Protein AF-A0A2A5CNC1-F1 (afdb_monomer)

Mean predicted aligned error: 8.68 Å

Nearest PDB structures (foldseek):
  5n6x-assembly1_A  TM=8.986E-01  e=7.863E+00  Legionella pneumophila
  7vqt-assembly1_A  TM=7.094E-01  e=5.457E+00  Homo sapiens
  7vqu-assembly1_A  TM=6.974E-01  e=6.961E+00  Homo sapiens

Sequence (111 aa):
MQINLLNEEKEESKEFLYYSQDGVYLGRSEGRQPDQQLLEQAHYVFDSDNDIVKNLDILGASRKRLTKLRKELISVPIKDMGRILDINQQIKRIEEKIDNLEQSI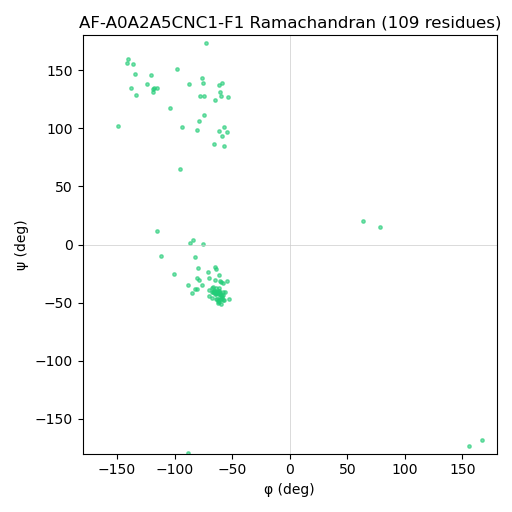IVAHAS

Secondary structure (DSSP, 8-state):
-----------PPEEEEEE-TT--EEEEEEESS--HHHHHH-SEEEETT--EEEEHHHHHHHHHHHHHHHHHHHHS-TT-HHHHHHHHHHHHHHHHHHHHHHHHHHGGG--

Structure (mmCIF, N/CA/C/O backbone):
data_AF-A0A2A5CNC1-F1
#
_entry.id   AF-A0A2A5CNC1-F1
#
loop_
_atom_site.group_PDB
_atom_site.id
_atom_site.type_symbol
_atom_site.label_atom_id
_atom_site.label_alt_id
_atom_site.label_comp_id
_atom_site.label_asym_id
_atom_site.label_entity_id
_atom_site.label_seq_id
_atom_site.pdbx_PDB_ins_code
_atom_site.Cartn_x
_atom_site.Cartn_y
_atom_site.Cartn_z
_atom_site.occupancy
_atom_site.B_iso_or_equiv
_atom_site.auth_seq_id
_atom_site.auth_comp_id
_atom_site.auth_asym_id
_atom_site.auth_atom_id
_atom_site.pdbx_PDB_model_num
ATOM 1 N N . MET A 1 1 ? 47.035 -27.667 -3.447 1.00 40.84 1 MET A N 1
ATOM 2 C CA . MET A 1 1 ? 45.926 -27.301 -4.350 1.00 40.84 1 MET A CA 1
ATOM 3 C C . MET A 1 1 ? 44.685 -27.116 -3.496 1.00 40.84 1 MET A C 1
ATOM 5 O O . MET A 1 1 ? 44.071 -28.101 -3.116 1.00 40.84 1 MET A O 1
ATOM 9 N N . GLN A 1 2 ? 44.410 -25.879 -3.089 1.00 37.19 2 GLN A N 1
ATOM 10 C CA . GLN A 1 2 ? 43.191 -25.508 -2.370 1.00 37.19 2 GLN A CA 1
ATOM 11 C C . GLN A 1 2 ? 42.294 -24.795 -3.375 1.00 37.19 2 GLN A C 1
ATOM 13 O O . GLN A 1 2 ? 42.695 -23.787 -3.951 1.00 37.19 2 GLN A O 1
ATOM 18 N N . ILE A 1 3 ? 41.127 -25.376 -3.632 1.00 46.12 3 ILE A N 1
ATOM 19 C CA . ILE A 1 3 ? 40.069 -24.758 -4.420 1.00 46.12 3 ILE A CA 1
ATOM 20 C C . ILE A 1 3 ? 39.164 -24.069 -3.400 1.00 46.12 3 ILE A C 1
ATOM 22 O O . ILE A 1 3 ? 38.373 -24.732 -2.734 1.00 46.12 3 ILE A O 1
ATOM 26 N N . ASN A 1 4 ? 39.307 -22.754 -3.247 1.00 43.50 4 ASN A N 1
ATOM 27 C CA . ASN A 1 4 ? 38.295 -21.957 -2.566 1.00 43.50 4 ASN A CA 1
ATOM 28 C C . ASN A 1 4 ? 37.177 -21.686 -3.577 1.00 43.50 4 ASN A C 1
ATOM 30 O O . ASN A 1 4 ? 37.296 -20.790 -4.409 1.00 43.50 4 ASN A O 1
ATOM 34 N N . LEU A 1 5 ? 36.104 -22.481 -3.507 1.00 50.12 5 LEU A N 1
ATOM 35 C CA . LEU A 1 5 ? 3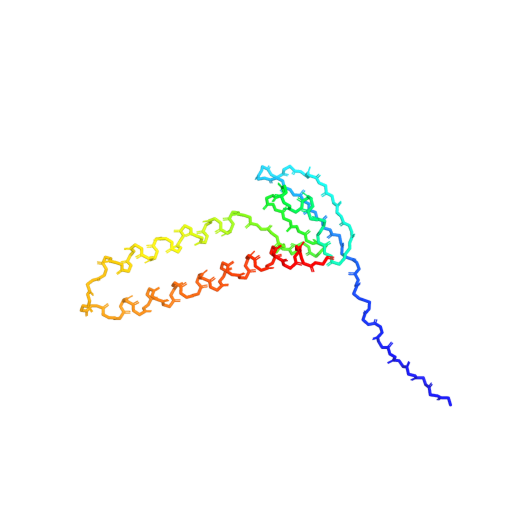4.786 -22.075 -3.994 1.00 50.12 5 LEU A CA 1
ATOM 36 C C . LEU A 1 5 ? 34.318 -20.912 -3.107 1.00 50.12 5 LEU A C 1
ATOM 38 O O . LEU A 1 5 ? 33.663 -21.113 -2.087 1.00 50.12 5 LEU A O 1
ATOM 42 N N . LEU A 1 6 ? 34.709 -19.693 -3.465 1.00 46.44 6 LEU A N 1
ATOM 43 C CA . LEU A 1 6 ? 33.962 -18.515 -3.059 1.00 46.44 6 LEU A CA 1
ATOM 44 C C . LEU A 1 6 ? 32.771 -18.446 -4.008 1.00 46.44 6 LEU A C 1
ATOM 46 O O . LEU A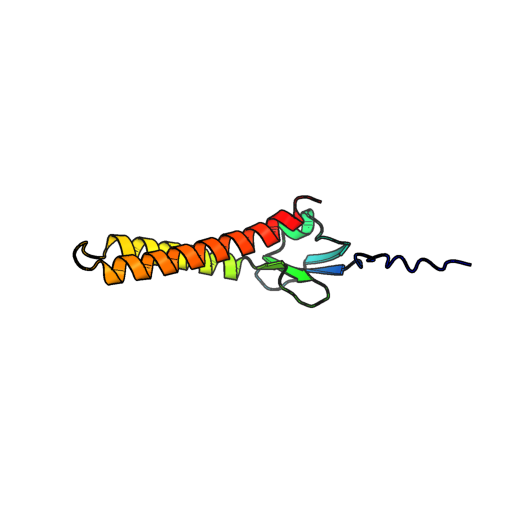 1 6 ? 32.930 -18.163 -5.193 1.00 46.44 6 LEU A O 1
ATOM 50 N N . ASN A 1 7 ? 31.597 -18.785 -3.478 1.00 43.72 7 ASN A N 1
ATOM 51 C CA . ASN A 1 7 ? 30.328 -18.370 -4.049 1.00 43.72 7 ASN A CA 1
ATOM 52 C C . ASN A 1 7 ? 30.375 -16.845 -4.172 1.00 43.72 7 ASN A C 1
ATOM 54 O O . ASN A 1 7 ? 30.149 -16.126 -3.202 1.00 43.72 7 ASN A O 1
ATOM 58 N N . GLU A 1 8 ? 30.713 -16.356 -5.360 1.00 44.34 8 GLU A N 1
ATOM 59 C CA . GLU A 1 8 ? 30.251 -15.054 -5.800 1.00 44.34 8 GLU A CA 1
ATOM 60 C C . GLU A 1 8 ? 28.728 -15.166 -5.845 1.00 44.34 8 GLU A C 1
ATOM 62 O O . GLU A 1 8 ? 28.160 -15.714 -6.791 1.00 44.34 8 GLU A O 1
ATOM 67 N N . GLU A 1 9 ? 28.062 -14.700 -4.789 1.00 46.00 9 GLU A N 1
ATOM 68 C CA . GLU A 1 9 ? 26.690 -14.221 -4.892 1.00 46.00 9 GLU A CA 1
ATOM 69 C C . GLU A 1 9 ? 26.713 -13.105 -5.941 1.00 46.00 9 GLU A C 1
ATOM 71 O O . GLU A 1 9 ? 26.909 -11.925 -5.652 1.00 46.00 9 GLU A O 1
ATOM 76 N N . LYS A 1 10 ? 26.606 -13.497 -7.213 1.00 47.66 10 LYS A N 1
ATOM 77 C CA . LYS A 1 10 ? 26.151 -12.605 -8.262 1.00 47.66 10 LYS A CA 1
ATOM 78 C C . LYS A 1 10 ? 24.784 -12.146 -7.788 1.00 47.66 10 LYS A C 1
ATOM 80 O O . LYS A 1 10 ? 23.822 -12.893 -7.893 1.00 47.66 10 LYS A O 1
ATOM 85 N N . GLU A 1 11 ? 24.702 -10.944 -7.232 1.00 57.41 11 GLU A N 1
ATOM 86 C CA . GLU A 1 11 ? 23.442 -10.214 -7.238 1.00 57.41 11 GLU A CA 1
ATOM 87 C C . GLU A 1 11 ? 23.064 -10.057 -8.710 1.00 57.41 11 GLU A C 1
ATOM 89 O O . GLU A 1 11 ? 23.599 -9.196 -9.421 1.00 57.41 11 GLU A O 1
ATOM 94 N N . GLU A 1 12 ? 22.264 -11.011 -9.184 1.00 70.44 12 GLU A N 1
ATOM 95 C CA . GLU A 1 12 ? 21.820 -11.102 -10.560 1.00 70.44 12 GLU A CA 1
ATOM 96 C C . GLU A 1 12 ? 21.027 -9.839 -10.884 1.00 70.44 12 GLU A C 1
ATOM 98 O O . GLU A 1 12 ? 20.172 -9.390 -10.119 1.00 70.44 12 GLU A O 1
ATOM 103 N N . SER A 1 1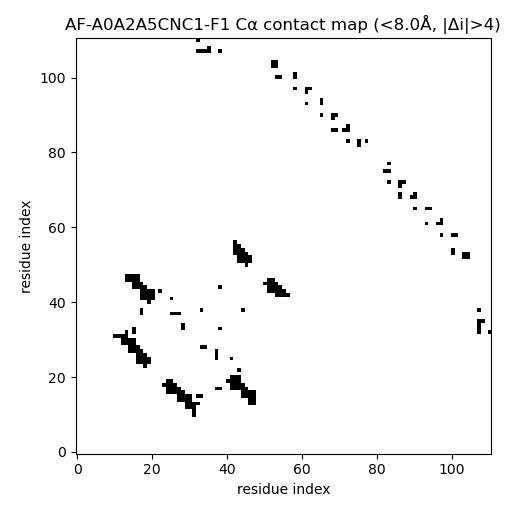3 ? 21.375 -9.223 -12.010 1.00 80.25 13 SER A N 1
ATOM 104 C CA . SER A 1 13 ? 20.625 -8.094 -12.542 1.00 80.25 13 SER A CA 1
ATOM 105 C C . SER A 1 13 ? 19.193 -8.549 -12.820 1.00 80.25 13 SER A C 1
ATOM 107 O O . SER A 1 13 ? 18.996 -9.537 -13.525 1.00 80.25 13 SER A O 1
ATOM 109 N N . LYS A 1 14 ? 18.213 -7.821 -12.289 1.00 89.00 14 LYS A N 1
ATOM 110 C CA . LYS A 1 14 ? 16.784 -8.032 -12.520 1.00 89.00 14 LYS A CA 1
ATOM 111 C C . LYS A 1 14 ? 16.272 -7.077 -13.593 1.00 89.00 14 LYS A C 1
ATOM 113 O O . LYS A 1 14 ? 16.795 -5.975 -13.759 1.00 89.00 14 LYS A O 1
ATOM 118 N N . GLU A 1 15 ? 15.241 -7.499 -14.316 1.00 92.06 15 GLU A N 1
ATOM 119 C CA . GLU A 1 15 ? 14.446 -6.608 -15.166 1.00 92.06 15 GLU A CA 1
ATOM 120 C C . GLU A 1 15 ? 13.331 -5.990 -14.316 1.00 92.06 15 GLU A C 1
ATOM 122 O O . GLU A 1 15 ? 12.711 -6.678 -13.510 1.00 92.06 15 GLU A O 1
ATOM 127 N N . PHE A 1 16 ? 13.072 -4.698 -14.492 1.00 93.69 16 PHE A N 1
ATOM 128 C CA . PHE A 1 16 ? 11.968 -3.988 -13.857 1.00 93.69 16 PHE A CA 1
ATOM 129 C C . PHE A 1 16 ? 11.030 -3.439 -14.921 1.00 93.69 16 PHE A C 1
ATOM 131 O O . PHE A 1 16 ? 11.476 -2.830 -15.894 1.00 93.69 16 PHE A O 1
ATOM 138 N N . LEU A 1 17 ? 9.728 -3.629 -14.722 1.00 94.88 17 LEU A N 1
ATOM 139 C CA . LEU A 1 17 ? 8.674 -3.198 -15.636 1.00 94.88 17 LEU A CA 1
ATOM 140 C C . LEU A 1 17 ? 7.798 -2.141 -14.971 1.00 94.88 17 LEU A C 1
ATOM 142 O O . LEU A 1 17 ? 7.360 -2.310 -13.832 1.00 94.88 17 LEU A O 1
ATOM 146 N N . TYR A 1 18 ? 7.508 -1.070 -15.705 1.00 95.62 18 TYR A N 1
ATOM 147 C CA . TYR A 1 18 ? 6.855 0.125 -15.180 1.00 95.62 18 TYR A CA 1
ATOM 148 C C . TYR A 1 18 ? 5.532 0.365 -15.886 1.00 95.62 18 TYR A C 1
ATOM 150 O O . TYR A 1 18 ? 5.476 0.392 -17.117 1.00 95.62 18 TYR A O 1
ATOM 158 N N . TYR A 1 19 ? 4.476 0.605 -15.113 1.00 95.69 19 TYR A N 1
ATOM 159 C CA . TYR A 1 19 ? 3.138 0.840 -15.650 1.00 95.69 19 TYR A CA 1
ATOM 160 C C . TYR A 1 19 ? 2.458 2.033 -14.984 1.00 95.69 19 TYR A C 1
ATOM 162 O O . TYR A 1 19 ? 2.642 2.290 -13.792 1.00 95.69 19 TYR A O 1
ATOM 170 N N . SER A 1 20 ? 1.638 2.752 -15.750 1.00 94.56 20 SER A N 1
ATOM 171 C CA . SER A 1 20 ? 0.754 3.802 -15.240 1.00 94.56 20 SER A CA 1
ATOM 172 C C . SER A 1 20 ? -0.427 3.217 -14.456 1.00 94.56 20 SER A C 1
ATOM 174 O O . SER A 1 20 ? -0.645 2.005 -14.442 1.00 94.56 20 SER A O 1
ATOM 176 N N . GLN A 1 21 ? -1.231 4.085 -13.835 1.00 94.19 21 GLN A N 1
ATOM 177 C CA . GLN A 1 21 ? -2.453 3.689 -13.127 1.00 94.19 21 GLN A CA 1
ATOM 178 C C . GLN A 1 21 ? -3.449 2.949 -14.036 1.00 94.19 21 GLN A C 1
ATOM 180 O O . GLN A 1 21 ? -4.125 2.027 -13.583 1.00 94.19 21 GLN A O 1
ATOM 185 N N . ASP A 1 22 ? -3.487 3.308 -15.320 1.00 94.19 22 ASP A N 1
ATOM 186 C CA . ASP A 1 22 ? -4.361 2.696 -16.328 1.00 94.19 22 ASP A CA 1
ATOM 187 C C . ASP A 1 22 ? -3.772 1.404 -16.927 1.00 94.19 22 ASP A C 1
ATOM 189 O O . ASP A 1 22 ? -4.337 0.832 -17.857 1.00 94.19 22 ASP A O 1
ATOM 193 N N . GLY A 1 23 ? -2.618 0.944 -16.428 1.00 91.06 23 GLY A N 1
ATOM 194 C CA . GLY A 1 23 ? -1.923 -0.243 -16.933 1.00 91.06 23 GLY A CA 1
ATOM 195 C C . GLY A 1 23 ? -1.143 -0.008 -18.229 1.00 91.06 23 GLY A C 1
ATOM 196 O O . GLY A 1 23 ? -0.742 -0.968 -18.885 1.00 91.06 23 GLY A O 1
ATOM 197 N N . VAL A 1 24 ? -0.906 1.250 -18.616 1.00 95.88 24 VAL A N 1
ATOM 198 C CA . VAL A 1 24 ? -0.089 1.578 -19.794 1.00 95.88 24 VAL A CA 1
ATOM 199 C C . VAL A 1 24 ? 1.378 1.349 -19.461 1.00 95.88 24 VAL A C 1
ATOM 201 O O . VAL A 1 24 ? 1.871 1.875 -18.466 1.00 95.88 24 VAL A O 1
ATOM 204 N N . TYR A 1 25 ? 2.078 0.588 -20.300 1.00 95.25 25 TYR A N 1
ATOM 205 C CA . TYR A 1 25 ? 3.514 0.360 -20.164 1.00 95.25 25 TYR A CA 1
ATOM 206 C C . TYR A 1 25 ? 4.299 1.662 -20.369 1.00 95.25 25 TYR A C 1
ATOM 208 O O . TYR A 1 25 ? 4.158 2.323 -21.398 1.00 95.25 25 TYR A O 1
ATOM 216 N N . LEU A 1 26 ? 5.119 2.019 -19.383 1.00 93.56 26 LEU A N 1
ATOM 217 C CA . LEU A 1 26 ? 5.920 3.245 -19.362 1.00 93.56 26 LEU A CA 1
ATOM 218 C C . LEU A 1 26 ? 7.378 2.995 -19.758 1.00 93.56 26 LEU A C 1
ATOM 220 O O . LEU A 1 26 ? 8.041 3.905 -20.249 1.00 93.56 26 LEU A O 1
ATOM 224 N N . GLY A 1 27 ? 7.877 1.773 -19.567 1.00 94.25 27 GLY A N 1
ATOM 225 C CA . GLY A 1 27 ? 9.257 1.420 -19.873 1.00 94.25 27 GLY A CA 1
ATOM 226 C C . GLY A 1 27 ? 9.756 0.235 -19.059 1.00 94.25 27 GLY A C 1
ATOM 227 O O . GLY A 1 27 ? 8.998 -0.393 -18.317 1.00 94.25 27 GLY A O 1
ATOM 228 N N . ARG A 1 28 ? 11.053 -0.038 -19.210 1.00 95.31 28 ARG A N 1
ATOM 229 C CA . ARG A 1 28 ? 11.793 -1.044 -18.449 1.00 95.31 28 ARG A CA 1
ATOM 230 C C . ARG A 1 28 ? 13.187 -0.557 -18.101 1.00 95.31 28 ARG A C 1
ATOM 232 O O . ARG A 1 28 ? 13.749 0.259 -18.834 1.00 95.31 28 ARG A O 1
ATOM 239 N N . SER A 1 29 ? 13.754 -1.129 -17.052 1.00 94.31 29 SER A N 1
ATOM 240 C CA . SER A 1 29 ? 15.167 -0.994 -16.709 1.00 94.31 29 SER A CA 1
ATOM 241 C C . SER A 1 29 ? 15.737 -2.351 -16.318 1.00 94.31 29 SER A C 1
ATOM 243 O O . SER A 1 29 ? 15.007 -3.229 -15.870 1.00 94.31 29 SER A O 1
ATOM 245 N N . GLU A 1 30 ? 17.045 -2.515 -16.464 1.00 92.81 30 GLU A N 1
ATOM 246 C CA . GLU A 1 30 ? 17.769 -3.686 -15.974 1.00 92.81 30 GLU A CA 1
ATOM 247 C C . GLU A 1 30 ? 18.785 -3.224 -14.934 1.00 92.81 30 GLU A C 1
ATOM 249 O O . GLU A 1 30 ? 19.488 -2.232 -15.138 1.00 92.81 30 GLU A O 1
ATOM 254 N N . GLY A 1 31 ? 18.857 -3.924 -13.811 1.00 88.50 31 GLY A N 1
ATOM 255 C CA . GLY A 1 31 ? 19.819 -3.621 -12.766 1.00 88.50 31 GLY A CA 1
ATOM 256 C C . GLY A 1 31 ? 19.492 -4.337 -11.470 1.00 88.50 31 GLY A C 1
ATOM 257 O O . GLY A 1 31 ? 18.643 -5.218 -11.408 1.00 88.50 31 GLY A O 1
ATOM 258 N N . ARG A 1 32 ? 20.165 -3.947 -10.393 1.00 85.38 32 ARG A N 1
ATOM 259 C CA . ARG A 1 32 ? 19.840 -4.455 -9.050 1.00 85.38 32 ARG A CA 1
ATOM 260 C C . ARG A 1 32 ? 18.629 -3.752 -8.445 1.00 85.38 32 ARG A C 1
ATOM 262 O O . ARG A 1 32 ? 18.015 -4.277 -7.523 1.00 85.38 32 ARG A O 1
ATOM 269 N N . GLN A 1 33 ? 18.304 -2.569 -8.960 1.00 86.88 33 GLN A N 1
ATOM 270 C CA . GLN A 1 33 ? 17.214 -1.730 -8.489 1.00 86.88 33 GLN A CA 1
ATOM 271 C C . GLN A 1 33 ? 16.480 -1.057 -9.652 1.00 86.88 33 GLN A C 1
ATOM 273 O O . GLN A 1 33 ? 17.047 -0.942 -10.745 1.00 86.88 33 GLN A O 1
ATOM 278 N N . PRO A 1 34 ? 15.232 -0.611 -9.419 1.00 88.38 34 PRO A N 1
ATOM 279 C CA . PRO A 1 34 ? 14.483 0.175 -10.386 1.00 88.38 34 PRO A CA 1
ATOM 280 C C . PRO A 1 34 ? 15.203 1.481 -10.759 1.00 88.38 34 PRO A C 1
ATOM 282 O O . PRO A 1 34 ? 15.680 2.198 -9.888 1.00 88.38 34 PRO A O 1
ATOM 285 N N . ASP A 1 35 ? 15.181 1.849 -12.042 1.00 91.19 35 ASP A N 1
ATOM 286 C CA . ASP A 1 35 ? 15.435 3.220 -12.490 1.00 91.19 35 ASP A CA 1
ATOM 287 C C . ASP A 1 35 ? 14.521 4.221 -11.767 1.00 91.19 35 ASP A C 1
ATOM 289 O O . ASP A 1 35 ? 13.292 4.084 -11.773 1.00 91.19 35 ASP A O 1
ATOM 293 N N . GLN A 1 36 ? 15.133 5.242 -11.167 1.00 87.31 36 GLN A N 1
ATOM 294 C CA . GLN A 1 36 ? 14.447 6.208 -10.316 1.00 87.31 36 GLN A CA 1
ATOM 295 C C . GLN A 1 36 ? 13.451 7.086 -11.089 1.00 87.31 36 GLN A C 1
ATOM 297 O O . GLN A 1 36 ? 12.350 7.346 -10.599 1.00 87.31 36 GLN A O 1
ATOM 302 N N . GLN A 1 37 ? 13.796 7.538 -12.299 1.00 89.12 37 GLN A N 1
ATOM 303 C CA . GLN A 1 37 ? 12.928 8.435 -13.067 1.00 89.12 37 GLN A CA 1
ATOM 304 C C . GLN A 1 37 ? 11.648 7.722 -13.504 1.00 89.12 37 GLN A C 1
ATOM 306 O O . GLN A 1 37 ? 10.558 8.300 -13.435 1.00 89.12 37 GLN A O 1
ATOM 311 N N . LEU A 1 38 ? 11.769 6.464 -13.933 1.00 90.81 38 LEU A N 1
ATOM 312 C CA . LEU A 1 38 ? 10.626 5.618 -14.263 1.00 90.81 38 LEU A CA 1
ATOM 313 C C . LEU A 1 38 ? 9.839 5.224 -13.008 1.00 90.81 38 LEU A C 1
ATOM 315 O O . LEU A 1 38 ? 8.607 5.232 -13.034 1.00 90.81 38 LEU A O 1
ATOM 319 N N . LEU A 1 39 ? 10.521 4.938 -11.893 1.00 89.81 39 LEU A N 1
ATOM 320 C CA . LEU A 1 39 ? 9.889 4.591 -10.619 1.00 89.81 39 LEU A CA 1
ATOM 321 C C . LEU A 1 39 ? 8.975 5.711 -10.117 1.00 89.81 39 LEU A C 1
ATOM 323 O O . LEU A 1 39 ? 7.867 5.436 -9.655 1.00 89.81 39 LEU A O 1
ATOM 327 N N . GLU A 1 40 ? 9.415 6.966 -10.193 1.00 88.25 40 GLU A N 1
ATOM 328 C CA . GLU A 1 40 ? 8.637 8.125 -9.745 1.00 88.25 40 GLU A CA 1
ATOM 329 C C . GLU A 1 40 ? 7.353 8.305 -10.568 1.00 88.25 40 GLU A C 1
ATOM 331 O O . GLU A 1 40 ? 6.298 8.604 -10.004 1.00 88.25 40 GLU A O 1
ATOM 336 N N . GLN A 1 41 ? 7.415 8.039 -11.874 1.00 89.81 41 GLN A N 1
ATOM 337 C CA . GLN A 1 41 ? 6.285 8.168 -12.802 1.00 89.81 41 GLN A CA 1
ATOM 338 C C . GLN A 1 41 ? 5.319 6.976 -12.756 1.00 89.81 41 GLN A C 1
ATOM 340 O O . GLN A 1 41 ? 4.129 7.126 -13.035 1.00 89.81 41 GLN A O 1
ATOM 345 N N . ALA A 1 42 ? 5.816 5.786 -12.419 1.00 92.62 42 ALA A N 1
ATOM 346 C CA . ALA A 1 42 ? 5.030 4.564 -12.446 1.00 92.62 42 ALA A CA 1
ATOM 347 C C . ALA A 1 42 ? 4.059 4.446 -11.268 1.00 92.62 42 ALA A C 1
ATOM 349 O O . ALA A 1 42 ? 4.371 4.775 -10.122 1.00 92.62 42 ALA A O 1
ATOM 350 N N . HIS A 1 43 ? 2.881 3.895 -11.540 1.00 93.31 43 HIS A N 1
ATOM 351 C CA . HIS A 1 43 ? 1.904 3.509 -10.522 1.00 93.31 43 HIS A CA 1
ATOM 352 C C . HIS A 1 43 ? 2.135 2.080 -10.028 1.00 93.31 43 HIS A C 1
ATOM 354 O O . HIS A 1 43 ? 1.965 1.800 -8.836 1.00 93.31 43 HIS A O 1
ATOM 360 N N . TYR A 1 44 ? 2.574 1.208 -10.941 1.00 93.06 44 TYR A N 1
ATOM 361 C CA . TYR A 1 44 ? 2.975 -0.167 -10.667 1.00 93.06 44 TYR A CA 1
ATOM 362 C C . TYR A 1 44 ? 4.398 -0.419 -11.146 1.00 93.06 44 TYR A C 1
ATOM 364 O O . TYR A 1 44 ? 4.761 -0.004 -12.249 1.00 93.06 44 TYR A O 1
ATOM 372 N N . VAL A 1 45 ? 5.174 -1.131 -10.332 1.00 92.81 45 VAL A N 1
ATOM 373 C CA . VAL A 1 45 ? 6.507 -1.612 -10.698 1.00 92.81 45 VAL A CA 1
ATOM 374 C C . VAL A 1 45 ? 6.626 -3.067 -10.291 1.00 92.81 45 VAL A C 1
ATOM 376 O O . VAL A 1 45 ? 6.327 -3.406 -9.143 1.00 92.81 45 VAL A O 1
ATOM 379 N N . PHE A 1 46 ? 7.052 -3.894 -11.237 1.00 91.69 46 PHE A N 1
ATOM 380 C CA . PHE A 1 46 ? 7.273 -5.324 -11.057 1.00 91.69 46 PHE A CA 1
ATOM 381 C C . PHE A 1 46 ? 8.726 -5.653 -11.361 1.00 91.69 46 PHE A C 1
ATOM 383 O O . PHE A 1 46 ? 9.313 -5.014 -12.236 1.00 91.69 46 PHE A O 1
ATOM 390 N N . ASP A 1 47 ? 9.293 -6.625 -10.659 1.00 89.56 47 ASP A N 1
ATOM 391 C CA . ASP A 1 47 ? 10.579 -7.202 -11.043 1.00 89.56 47 ASP A CA 1
ATOM 392 C C . ASP A 1 47 ? 10.404 -8.383 -12.021 1.00 89.56 47 ASP A C 1
ATOM 394 O O . ASP A 1 47 ? 9.288 -8.734 -12.418 1.00 89.56 47 ASP A O 1
ATOM 398 N N . SER A 1 48 ? 11.518 -8.997 -12.420 1.00 83.12 48 SER A N 1
ATOM 399 C CA . SER A 1 48 ? 11.563 -10.123 -13.359 1.00 83.12 48 SER A CA 1
ATOM 400 C C . SER A 1 48 ? 10.888 -11.392 -12.836 1.00 83.12 48 SER A C 1
ATOM 402 O O . SER A 1 48 ? 10.509 -12.251 -13.633 1.00 83.12 48 SER A O 1
ATOM 404 N N . ASP A 1 49 ? 10.703 -11.500 -11.519 1.00 83.06 49 ASP A N 1
ATOM 405 C CA . ASP A 1 49 ? 9.975 -12.591 -10.870 1.00 83.06 49 ASP A CA 1
ATOM 406 C C . ASP A 1 49 ? 8.458 -12.298 -10.810 1.00 83.06 49 ASP A C 1
ATOM 408 O O . ASP A 1 49 ? 7.667 -13.128 -10.360 1.00 83.06 49 ASP A O 1
ATOM 412 N N . ASN A 1 50 ? 8.027 -11.155 -11.365 1.00 76.19 50 ASN A N 1
ATOM 413 C CA . ASN A 1 50 ? 6.690 -10.563 -11.264 1.00 76.19 50 ASN A CA 1
ATOM 414 C C . ASN A 1 50 ? 6.301 -10.160 -9.835 1.00 76.19 50 ASN A C 1
ATOM 416 O O . ASN A 1 50 ? 5.113 -9.963 -9.550 1.00 76.19 50 ASN A O 1
ATOM 420 N N . ASP A 1 51 ? 7.278 -9.992 -8.945 1.00 83.38 51 ASP A N 1
ATOM 421 C CA . ASP A 1 51 ? 7.025 -9.495 -7.604 1.00 83.38 51 ASP A CA 1
ATOM 422 C C . ASP A 1 51 ? 6.758 -7.988 -7.639 1.00 83.38 51 ASP A C 1
ATOM 424 O O . ASP A 1 51 ? 7.386 -7.210 -8.361 1.00 83.38 51 ASP A O 1
ATOM 428 N N . ILE A 1 52 ? 5.770 -7.559 -6.849 1.00 84.38 52 ILE A N 1
ATOM 429 C CA . ILE A 1 52 ? 5.367 -6.155 -6.771 1.00 84.38 52 ILE A CA 1
ATOM 430 C C . ILE A 1 52 ? 6.413 -5.381 -5.970 1.00 84.38 52 ILE A C 1
ATOM 432 O O . ILE A 1 52 ? 6.485 -5.496 -4.747 1.00 84.38 52 ILE A O 1
ATOM 436 N N . VAL A 1 53 ? 7.139 -4.505 -6.657 1.00 85.12 53 VAL A N 1
ATOM 437 C CA . VAL A 1 53 ? 8.072 -3.546 -6.053 1.00 85.12 53 VAL A CA 1
ATOM 438 C C . VAL A 1 53 ? 7.328 -2.282 -5.606 1.00 85.12 53 VAL A C 1
ATOM 440 O O . VAL A 1 53 ? 7.537 -1.774 -4.501 1.00 85.12 53 VAL A O 1
ATOM 443 N N . LYS A 1 54 ? 6.393 -1.798 -6.438 1.00 89.56 54 LYS A N 1
ATOM 444 C CA . LYS A 1 54 ? 5.543 -0.628 -6.159 1.00 89.56 54 LYS A CA 1
ATOM 445 C C . LYS A 1 54 ? 4.107 -0.892 -6.592 1.00 89.56 54 LYS A C 1
ATOM 447 O O . LYS A 1 54 ? 3.861 -1.344 -7.706 1.00 89.56 54 LYS A O 1
ATOM 452 N N . ASN A 1 55 ? 3.152 -0.547 -5.731 1.00 90.94 55 ASN A N 1
ATOM 453 C CA . ASN A 1 55 ? 1.729 -0.526 -6.063 1.00 90.94 55 ASN A CA 1
ATOM 454 C C . ASN A 1 55 ? 1.019 0.564 -5.250 1.00 90.94 55 ASN A C 1
ATOM 456 O O . ASN A 1 55 ? 0.735 0.402 -4.056 1.00 90.94 55 ASN A O 1
ATOM 460 N N . LEU A 1 56 ? 0.736 1.690 -5.907 1.00 90.75 56 LEU A N 1
ATOM 461 C CA . LEU A 1 56 ? 0.135 2.849 -5.249 1.00 90.75 56 LEU A CA 1
ATOM 462 C C . LEU A 1 56 ? -1.333 2.632 -4.852 1.00 90.75 56 LEU A C 1
ATOM 464 O O . LEU A 1 56 ? -1.788 3.252 -3.889 1.00 90.75 56 LEU A O 1
ATOM 468 N N . ASP A 1 57 ? -2.055 1.714 -5.499 1.00 90.94 57 ASP A N 1
ATOM 469 C CA . ASP A 1 57 ? -3.434 1.382 -5.122 1.00 90.94 57 ASP A CA 1
ATOM 470 C C . ASP A 1 57 ? -3.491 0.644 -3.789 1.00 90.94 57 ASP A C 1
ATOM 472 O O . ASP A 1 57 ? -4.298 0.982 -2.917 1.00 90.94 57 ASP A O 1
ATOM 476 N N . ILE A 1 58 ? -2.605 -0.335 -3.587 1.00 90.19 58 ILE A N 1
ATOM 477 C CA . ILE A 1 58 ? -2.508 -1.053 -2.312 1.00 90.19 58 ILE A CA 1
ATOM 478 C C . ILE A 1 58 ? -2.106 -0.080 -1.199 1.00 90.19 58 ILE A C 1
ATOM 480 O O . ILE A 1 58 ? -2.687 -0.126 -0.107 1.00 90.19 58 ILE A O 1
ATOM 484 N N . LEU A 1 59 ? -1.162 0.826 -1.468 1.00 91.69 59 LEU A N 1
ATOM 485 C CA . LEU A 1 59 ? -0.755 1.860 -0.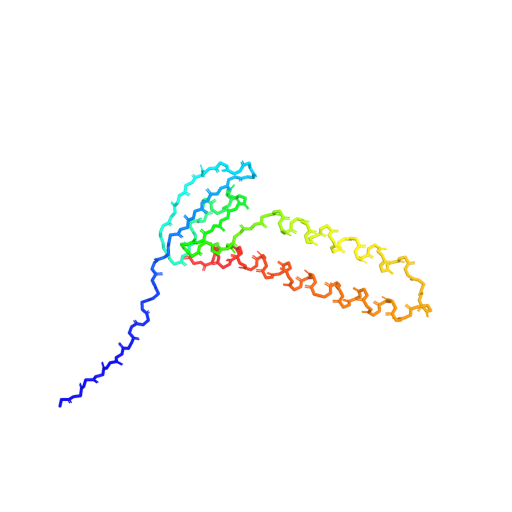518 1.00 91.69 59 LEU A CA 1
ATOM 486 C C . LEU A 1 59 ? -1.923 2.800 -0.176 1.00 91.69 59 LEU A C 1
ATOM 488 O O . LEU A 1 59 ? -2.234 3.011 1.000 1.00 91.69 59 LEU A O 1
ATOM 492 N N . GLY A 1 60 ? -2.630 3.308 -1.188 1.00 92.56 60 GLY A N 1
ATOM 493 C CA . GLY A 1 60 ? -3.797 4.174 -1.024 1.00 92.56 60 GLY A CA 1
ATOM 494 C C . GLY A 1 60 ? -4.932 3.501 -0.247 1.00 92.56 60 GLY A C 1
ATOM 495 O O . GLY A 1 60 ? -5.475 4.078 0.701 1.00 92.56 60 GLY A O 1
ATOM 496 N N . ALA A 1 61 ? -5.253 2.248 -0.576 1.00 93.88 61 ALA A N 1
ATOM 497 C CA . ALA A 1 61 ? -6.249 1.452 0.136 1.00 93.88 61 ALA A CA 1
ATOM 498 C C . ALA A 1 61 ? -5.860 1.224 1.605 1.00 93.88 61 ALA A C 1
ATOM 500 O O . ALA A 1 61 ? -6.709 1.317 2.499 1.00 93.88 61 ALA A O 1
ATOM 501 N N . SER A 1 62 ? -4.574 0.978 1.866 1.00 94.94 62 SER A N 1
ATOM 502 C CA . SER A 1 62 ? -4.049 0.758 3.217 1.00 94.94 62 SER A CA 1
ATOM 503 C C . SER A 1 62 ? -4.125 2.040 4.051 1.00 94.94 62 SER A C 1
ATOM 505 O O . SER A 1 62 ? -4.683 2.019 5.149 1.00 94.94 62 SER A O 1
ATOM 507 N N . ARG A 1 63 ? -3.710 3.188 3.495 1.00 95.50 63 ARG A N 1
ATOM 508 C CA . ARG A 1 63 ? -3.858 4.512 4.129 1.00 95.50 63 ARG A CA 1
ATOM 509 C C . ARG A 1 63 ? -5.323 4.841 4.431 1.00 95.50 63 ARG A C 1
ATOM 511 O O . ARG A 1 63 ? -5.651 5.250 5.545 1.00 95.50 63 ARG A O 1
ATOM 518 N N . LYS A 1 64 ? -6.237 4.585 3.487 1.00 96.56 64 LYS A N 1
ATOM 519 C CA . LYS A 1 64 ? -7.683 4.793 3.685 1.00 96.56 64 LYS A CA 1
ATOM 520 C C . LYS A 1 64 ? -8.231 3.931 4.824 1.00 96.56 64 LYS A C 1
ATOM 522 O O . LYS A 1 64 ? -9.023 4.410 5.641 1.00 96.56 64 LYS A O 1
ATOM 527 N N . ARG A 1 65 ? -7.807 2.667 4.907 1.00 96.25 65 ARG A N 1
ATOM 528 C CA . ARG A 1 65 ? -8.193 1.765 5.998 1.00 96.25 65 ARG A CA 1
ATOM 529 C C . ARG A 1 65 ? -7.626 2.223 7.344 1.00 96.25 65 ARG A C 1
ATOM 531 O O . ARG A 1 65 ? -8.372 2.208 8.319 1.00 96.25 65 ARG A O 1
ATOM 538 N N . LEU A 1 66 ? -6.382 2.697 7.398 1.00 97.38 66 LEU A N 1
ATOM 539 C CA . LEU A 1 66 ? -5.794 3.278 8.608 1.00 97.38 66 LEU A CA 1
ATOM 540 C C . LEU A 1 66 ? -6.601 4.489 9.097 1.00 97.38 66 LEU A C 1
ATOM 542 O O . LEU A 1 66 ? -6.963 4.563 10.271 1.00 97.38 66 LEU A O 1
ATOM 546 N N . THR A 1 67 ? -6.971 5.407 8.198 1.00 97.56 67 THR A N 1
ATOM 547 C CA . THR A 1 67 ? -7.849 6.536 8.548 1.00 97.56 67 THR A CA 1
ATOM 548 C C . THR A 1 67 ? -9.186 6.059 9.116 1.00 97.56 67 THR A C 1
ATOM 550 O O . THR A 1 67 ? -9.678 6.631 10.088 1.00 97.56 67 THR A O 1
ATOM 553 N N . LYS A 1 68 ? -9.780 5.007 8.537 1.00 97.62 68 LYS A N 1
ATOM 554 C CA . LYS A 1 68 ? -11.036 4.431 9.036 1.00 97.62 68 LYS A CA 1
ATOM 555 C C . LYS A 1 68 ? -10.875 3.859 10.448 1.00 97.62 68 LYS A C 1
ATOM 557 O O . LYS A 1 68 ? -11.698 4.175 11.297 1.00 97.62 68 LYS A O 1
ATOM 562 N N . LEU A 1 69 ? -9.817 3.088 10.705 1.00 97.50 69 LEU A N 1
ATOM 563 C CA . LEU A 1 69 ? -9.537 2.510 12.025 1.00 97.50 69 LEU A CA 1
ATOM 564 C C . LEU A 1 69 ? -9.322 3.590 13.089 1.00 97.50 69 LEU A C 1
ATOM 566 O O . LEU A 1 69 ? -9.887 3.506 14.172 1.00 97.50 69 LEU A O 1
ATOM 570 N N . ARG A 1 70 ? -8.576 4.652 12.767 1.00 97.50 70 ARG A N 1
ATOM 571 C CA . ARG A 1 70 ? -8.377 5.786 13.685 1.00 97.50 70 ARG A CA 1
ATOM 572 C C . ARG A 1 70 ? -9.690 6.510 14.000 1.00 97.50 70 ARG A C 1
ATOM 574 O O . ARG A 1 70 ? -9.935 6.855 15.150 1.00 97.50 70 ARG A O 1
ATOM 581 N N . LYS A 1 71 ? -10.558 6.709 13.001 1.00 97.56 71 LYS A N 1
ATOM 582 C CA . LYS A 1 71 ? -11.905 7.269 13.221 1.00 97.56 71 LYS A CA 1
ATOM 583 C C . LYS A 1 71 ? -12.765 6.354 14.088 1.00 97.56 71 LYS A C 1
ATOM 585 O O . LYS A 1 71 ? -13.472 6.842 14.963 1.00 97.56 71 LYS A O 1
ATOM 590 N N . GLU A 1 72 ? -12.693 5.046 13.852 1.00 96.19 72 GLU A N 1
ATOM 591 C CA . GLU A 1 72 ? -13.400 4.059 14.661 1.00 96.19 72 GLU A CA 1
ATOM 592 C C . GLU A 1 72 ? -12.933 4.115 16.116 1.00 96.19 72 GLU A C 1
ATOM 594 O O . GLU A 1 72 ? -13.774 4.254 16.997 1.00 96.19 72 GLU A O 1
ATOM 599 N N . LEU A 1 73 ? -11.620 4.126 16.361 1.00 95.94 73 LEU A N 1
ATOM 600 C CA . LEU A 1 73 ? -11.032 4.219 17.697 1.00 95.94 73 LEU A CA 1
ATOM 601 C C . LEU A 1 73 ? -11.575 5.412 18.495 1.00 95.94 73 LEU A C 1
ATOM 603 O O . LEU A 1 73 ? -11.986 5.246 19.638 1.00 95.94 73 LEU A O 1
ATOM 607 N N . ILE A 1 74 ? -11.628 6.598 17.876 1.00 95.00 74 ILE A N 1
ATOM 608 C CA . ILE A 1 74 ? -12.147 7.827 18.505 1.00 95.00 74 ILE A CA 1
ATOM 609 C C . ILE A 1 74 ? -13.622 7.674 18.909 1.00 95.00 74 ILE A C 1
ATOM 611 O O . ILE A 1 74 ? -14.065 8.276 19.884 1.00 95.00 74 ILE A O 1
ATOM 615 N N . SER A 1 75 ? -14.390 6.872 18.168 1.00 95.06 75 SER A N 1
ATOM 616 C CA . SER A 1 75 ? -15.805 6.625 18.456 1.00 95.06 75 SER A CA 1
ATOM 617 C C . SER A 1 75 ? -16.052 5.550 19.522 1.00 95.06 75 SER A C 1
ATOM 619 O O . SER A 1 75 ? -17.189 5.405 19.975 1.00 95.06 75 SER A O 1
ATOM 621 N N . VAL A 1 76 ? -15.025 4.794 19.934 1.00 95.50 76 VAL A N 1
ATOM 622 C CA . VAL A 1 76 ? -15.180 3.729 20.933 1.00 95.50 76 VAL A CA 1
ATOM 623 C C . VAL A 1 76 ? -15.253 4.323 22.345 1.00 95.50 76 VAL A C 1
ATOM 625 O O . VAL A 1 76 ? -14.363 5.072 22.750 1.00 95.50 76 VAL A O 1
ATOM 628 N N . PRO A 1 77 ? -16.279 3.981 23.146 1.00 95.31 77 PRO A N 1
ATOM 629 C CA . PRO A 1 77 ? -16.333 4.377 24.548 1.00 95.31 77 PRO A CA 1
ATOM 630 C C . PRO A 1 77 ? -15.155 3.801 25.345 1.00 95.31 77 PRO A C 1
ATOM 632 O O . PRO A 1 77 ? -14.887 2.609 25.258 1.00 95.31 77 PRO A O 1
ATOM 635 N N . ILE A 1 78 ? -14.538 4.599 26.224 1.00 91.75 78 ILE A N 1
ATOM 636 C CA . ILE A 1 78 ? -13.371 4.191 27.044 1.00 91.75 78 ILE A CA 1
ATOM 637 C C . ILE A 1 78 ? -13.629 2.914 27.866 1.00 91.75 78 ILE A C 1
ATOM 639 O O . ILE A 1 78 ? -12.724 2.120 28.102 1.00 91.75 78 ILE A O 1
ATOM 643 N N . LYS A 1 79 ? -14.881 2.691 28.281 1.00 95.56 79 LYS A N 1
ATOM 644 C CA . LYS A 1 79 ? -15.299 1.483 29.011 1.00 95.56 79 LYS A CA 1
ATOM 645 C C . LYS A 1 79 ? -15.162 0.187 28.199 1.00 95.56 79 LYS A C 1
ATOM 647 O O . LYS A 1 79 ? -15.112 -0.884 28.793 1.00 95.56 79 LYS A O 1
ATOM 652 N N . ASP A 1 80 ? -15.109 0.272 26.871 1.00 95.75 80 ASP A N 1
ATOM 653 C CA . ASP A 1 80 ? -14.910 -0.864 25.969 1.00 95.75 80 ASP A CA 1
ATOM 654 C C . ASP A 1 80 ? -13.425 -1.004 25.601 1.00 95.75 80 ASP A C 1
ATOM 656 O O . ASP A 1 80 ? -12.991 -0.824 24.460 1.00 95.75 80 ASP A O 1
ATOM 660 N N . MET A 1 81 ? -12.618 -1.302 26.620 1.00 94.94 81 MET A N 1
ATOM 661 C CA . MET A 1 81 ? -11.169 -1.416 26.468 1.00 94.94 81 MET A CA 1
ATOM 662 C C . MET A 1 81 ? -10.766 -2.580 25.550 1.00 94.94 81 MET A C 1
ATOM 664 O O . MET A 1 81 ? -9.762 -2.491 24.847 1.00 94.94 81 MET A O 1
ATOM 668 N N . GLY A 1 82 ? -11.559 -3.657 25.508 1.00 96.69 82 GLY A N 1
ATOM 669 C CA . GLY A 1 82 ? -11.310 -4.793 24.618 1.00 96.69 82 GLY A CA 1
ATOM 670 C C . GLY A 1 82 ? -11.318 -4.377 23.147 1.00 96.69 82 GLY A C 1
ATOM 671 O O . GLY A 1 82 ? -10.381 -4.689 22.411 1.00 96.69 82 GLY A O 1
ATOM 672 N N . ARG A 1 83 ? -12.320 -3.591 22.734 1.00 95.25 83 ARG A N 1
ATOM 673 C CA . ARG A 1 83 ? -12.400 -3.063 21.368 1.00 95.25 83 ARG A CA 1
ATOM 674 C C . ARG A 1 83 ? -11.304 -2.043 21.059 1.00 95.25 83 ARG A C 1
ATOM 676 O O . 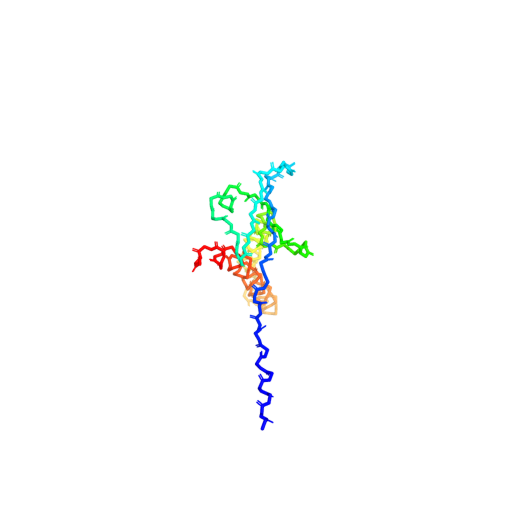ARG A 1 83 ? 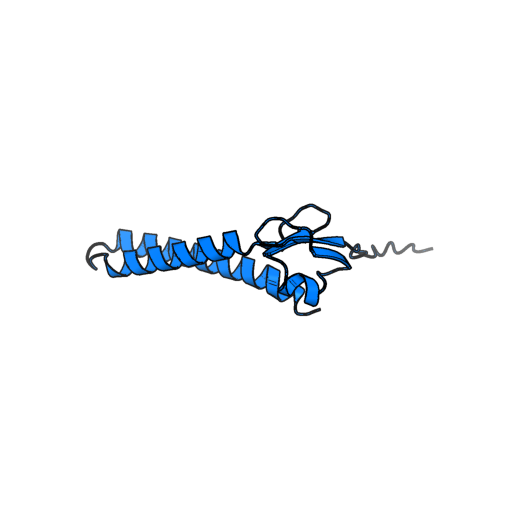-10.769 -2.048 19.953 1.00 95.25 83 ARG A O 1
ATOM 683 N N . ILE A 1 84 ? -10.939 -1.197 22.024 1.00 97.44 84 ILE A N 1
ATOM 684 C CA . ILE A 1 84 ? -9.812 -0.256 21.889 1.00 97.44 84 ILE A CA 1
ATOM 685 C C . ILE A 1 84 ? -8.513 -1.010 21.578 1.00 97.44 84 ILE A C 1
ATOM 687 O O . ILE A 1 84 ? -7.789 -0.640 20.653 1.00 97.44 84 ILE A O 1
ATOM 691 N N . LEU A 1 85 ? -8.225 -2.080 22.325 1.00 97.50 85 LEU A N 1
ATOM 692 C CA . LEU A 1 85 ? -7.022 -2.890 22.130 1.00 97.50 85 LEU A CA 1
ATOM 693 C C . LEU A 1 85 ? -7.003 -3.580 20.762 1.00 97.50 85 LEU A C 1
ATOM 695 O O . LEU A 1 85 ? -5.966 -3.567 20.099 1.00 97.50 85 LEU A O 1
ATOM 699 N N . ASP A 1 86 ? -8.137 -4.126 20.321 1.00 97.81 86 ASP A N 1
ATOM 700 C CA . ASP A 1 86 ? -8.248 -4.748 19.000 1.00 97.81 86 ASP A CA 1
ATOM 701 C C . ASP A 1 86 ? -7.983 -3.738 17.871 1.00 97.81 86 ASP A C 1
ATOM 703 O O . ASP A 1 86 ? -7.126 -3.968 17.014 1.00 97.81 86 ASP A O 1
ATOM 707 N N . ILE A 1 87 ? -8.628 -2.567 17.912 1.00 97.44 87 ILE A N 1
ATOM 708 C CA . ILE A 1 87 ? -8.415 -1.518 16.905 1.00 97.44 87 ILE A CA 1
ATOM 709 C C . ILE A 1 87 ? -6.959 -1.042 16.913 1.00 97.44 87 ILE A C 1
ATOM 711 O O . ILE A 1 87 ? -6.370 -0.888 15.844 1.00 97.44 87 ILE A O 1
ATOM 715 N N . ASN A 1 88 ? -6.343 -0.866 18.084 1.00 97.50 88 ASN A N 1
ATOM 716 C CA . ASN A 1 88 ? -4.928 -0.500 18.185 1.00 97.50 88 ASN A CA 1
ATOM 717 C C . ASN A 1 88 ? -4.011 -1.559 17.558 1.00 97.50 88 ASN A C 1
ATOM 719 O O 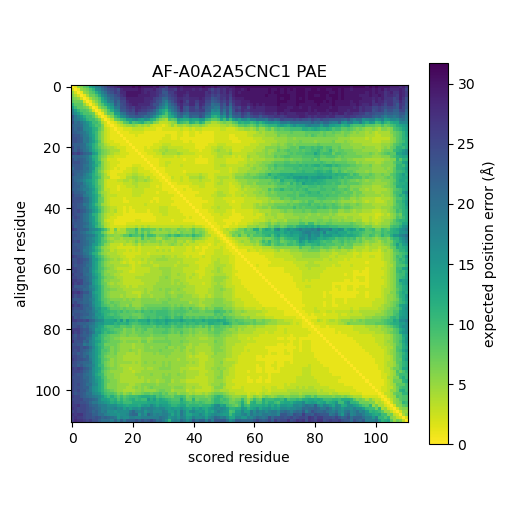. ASN A 1 88 ? -3.060 -1.212 16.858 1.00 97.50 88 ASN A O 1
ATOM 723 N N . GLN A 1 89 ? -4.302 -2.847 17.752 1.00 97.88 89 GLN A N 1
ATOM 724 C CA . GLN A 1 89 ? -3.531 -3.914 17.117 1.00 97.88 89 GLN A CA 1
ATOM 725 C C . GLN A 1 89 ? -3.696 -3.897 15.591 1.00 97.88 89 GLN A C 1
ATOM 727 O O . GLN A 1 89 ? -2.722 -4.092 14.861 1.00 97.88 89 GLN A O 1
ATOM 732 N N . GLN A 1 90 ? -4.906 -3.635 15.095 1.00 97.56 90 GLN A N 1
ATOM 733 C CA . GLN A 1 90 ? -5.153 -3.473 13.662 1.00 97.56 90 GLN A CA 1
ATOM 734 C C . GLN A 1 90 ? -4.440 -2.243 13.083 1.00 97.56 90 GLN A C 1
ATOM 736 O O . GLN A 1 90 ? -3.900 -2.330 11.980 1.00 97.56 90 GLN A O 1
ATOM 741 N N . ILE A 1 91 ? -4.416 -1.125 13.819 1.00 98.06 91 ILE A N 1
ATOM 742 C CA . ILE A 1 91 ? -3.673 0.091 13.460 1.00 98.06 91 ILE A CA 1
ATOM 743 C C . ILE A 1 91 ? -2.184 -0.228 13.333 1.00 98.06 91 ILE A C 1
ATOM 745 O O . ILE A 1 91 ? -1.606 0.017 12.281 1.00 98.06 91 ILE A O 1
ATOM 749 N N . LYS A 1 92 ? -1.595 -0.877 14.341 1.00 97.69 92 LYS A N 1
ATOM 750 C CA . LYS A 1 92 ? -0.176 -1.240 14.310 1.00 97.69 92 LYS A CA 1
ATOM 751 C C . LYS A 1 92 ? 0.173 -2.097 13.088 1.00 97.69 92 LYS A C 1
ATOM 753 O O . LYS A 1 92 ? 1.106 -1.790 12.358 1.00 97.69 92 LYS A O 1
ATOM 758 N N . ARG A 1 93 ? -0.620 -3.140 12.814 1.00 96.69 93 ARG A N 1
ATOM 759 C CA . ARG A 1 93 ? -0.395 -4.028 11.658 1.00 96.69 93 ARG A CA 1
ATOM 760 C C . ARG A 1 93 ? -0.488 -3.294 10.321 1.00 96.69 93 ARG A C 1
ATOM 762 O O . ARG A 1 93 ? 0.212 -3.650 9.377 1.00 96.69 93 ARG A O 1
ATOM 769 N N . ILE A 1 94 ? -1.402 -2.328 10.194 1.00 96.25 94 ILE A N 1
ATOM 770 C CA . ILE A 1 94 ? -1.547 -1.596 8.933 1.00 96.25 94 ILE A CA 1
ATOM 771 C C . ILE A 1 94 ? -0.480 -0.518 8.764 1.00 96.25 94 ILE A C 1
ATOM 773 O O . ILE A 1 94 ? -0.088 -0.266 7.632 1.00 96.25 94 ILE A O 1
ATOM 777 N N . GLU A 1 95 ? -0.001 0.074 9.857 1.00 96.38 95 GLU A N 1
ATOM 778 C CA . GLU A 1 95 ? 1.155 0.972 9.855 1.00 96.38 95 GLU A CA 1
ATOM 779 C C . GLU A 1 95 ? 2.407 0.216 9.399 1.00 96.38 95 GLU A C 1
ATOM 781 O O . GLU A 1 95 ? 2.988 0.603 8.396 1.00 96.38 95 GLU A O 1
ATOM 786 N N . GLU A 1 96 ? 2.710 -0.948 9.988 1.00 94.12 96 GLU A N 1
ATOM 787 C CA . GLU A 1 96 ? 3.824 -1.808 9.546 1.00 94.12 96 GLU A CA 1
ATOM 788 C C . GLU A 1 96 ? 3.713 -2.188 8.059 1.00 94.12 96 GLU A C 1
ATOM 790 O O . GLU A 1 96 ? 4.696 -2.192 7.321 1.00 94.12 96 GLU A O 1
ATOM 795 N N . LYS A 1 97 ? 2.498 -2.490 7.581 1.00 91.62 97 LYS A N 1
ATOM 796 C CA . LYS A 1 97 ? 2.269 -2.784 6.161 1.00 91.62 97 LYS A CA 1
ATOM 797 C C . LYS A 1 97 ? 2.541 -1.571 5.267 1.00 91.62 97 LYS A C 1
ATOM 799 O O . LYS A 1 97 ? 3.085 -1.747 4.180 1.00 91.62 97 LYS A O 1
ATOM 804 N N . ILE A 1 98 ? 2.104 -0.380 5.674 1.00 92.81 98 ILE A N 1
ATOM 805 C CA . ILE A 1 98 ? 2.348 0.862 4.932 1.00 92.81 98 ILE A CA 1
ATOM 806 C C . ILE A 1 98 ? 3.847 1.143 4.896 1.00 92.81 98 ILE A C 1
ATOM 808 O O . ILE A 1 98 ? 4.370 1.353 3.808 1.00 92.81 98 ILE A O 1
ATOM 812 N N . ASP A 1 99 ? 4.529 1.043 6.035 1.00 90.56 99 ASP A N 1
ATOM 813 C CA . ASP A 1 99 ? 5.971 1.253 6.129 1.00 90.56 99 ASP A CA 1
ATOM 814 C C . ASP A 1 99 ? 6.721 0.285 5.210 1.00 90.56 99 ASP A C 1
ATOM 816 O O . ASP A 1 99 ? 7.588 0.711 4.462 1.00 90.56 99 ASP A O 1
ATOM 820 N N . ASN A 1 100 ? 6.341 -0.996 5.165 1.00 87.31 100 ASN A N 1
ATOM 821 C CA . ASN A 1 100 ? 6.957 -1.965 4.252 1.00 87.31 100 ASN A CA 1
ATOM 822 C C . ASN A 1 100 ? 6.737 -1.616 2.770 1.00 87.31 100 ASN A C 1
ATOM 824 O O . ASN A 1 100 ? 7.656 -1.754 1.968 1.00 87.31 100 ASN A O 1
ATOM 828 N N . LEU A 1 101 ? 5.536 -1.154 2.405 1.00 85.88 101 LEU A N 1
ATOM 829 C CA . LEU A 1 101 ? 5.222 -0.715 1.038 1.00 85.88 101 LEU A CA 1
ATOM 830 C C . LEU A 1 101 ? 5.928 0.594 0.668 1.00 85.88 101 LEU A C 1
ATOM 832 O O . LEU A 1 101 ? 6.181 0.845 -0.502 1.00 85.88 101 LEU A O 1
ATOM 836 N N . GLU A 1 102 ? 6.207 1.455 1.641 1.00 85.69 102 GLU A N 1
ATOM 837 C CA . GLU A 1 102 ? 6.954 2.694 1.432 1.00 85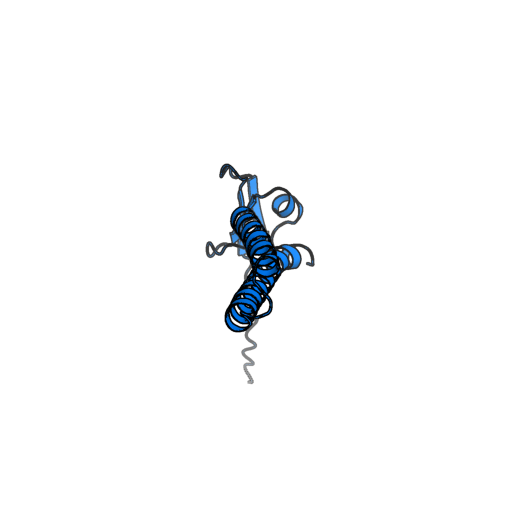.69 102 GLU A CA 1
ATOM 838 C C . GLU A 1 102 ? 8.459 2.426 1.392 1.00 85.69 102 GLU A C 1
ATOM 840 O O . GLU A 1 102 ? 9.153 2.983 0.551 1.00 85.69 102 GLU A O 1
ATOM 845 N N . GLN A 1 103 ? 8.969 1.517 2.222 1.00 77.44 103 GLN A N 1
ATOM 846 C CA . GLN A 1 103 ? 10.362 1.078 2.184 1.00 77.44 103 GLN A CA 1
ATOM 847 C C . GLN A 1 103 ? 10.682 0.314 0.902 1.00 77.44 103 GLN A C 1
ATOM 849 O O . GLN A 1 103 ? 11.751 0.527 0.344 1.00 77.44 103 GLN A O 1
ATOM 854 N N . SER A 1 104 ? 9.761 -0.494 0.364 1.00 67.69 104 SER A N 1
ATOM 855 C CA . SER A 1 104 ? 9.963 -1.108 -0.957 1.00 67.69 104 SER A CA 1
ATOM 856 C C . SER A 1 104 ? 10.097 -0.058 -2.070 1.00 67.69 104 SER A C 1
ATOM 858 O O . SER A 1 104 ? 10.777 -0.296 -3.064 1.00 67.69 104 SER A O 1
ATOM 860 N N . ILE A 1 105 ? 9.516 1.132 -1.876 1.00 67.12 105 ILE A N 1
ATOM 861 C CA . ILE A 1 105 ? 9.671 2.287 -2.769 1.00 67.12 105 ILE A CA 1
ATOM 862 C C . ILE A 1 105 ? 10.979 3.050 -2.480 1.00 67.12 105 ILE A C 1
ATOM 864 O O . ILE A 1 105 ? 11.628 3.501 -3.416 1.00 67.12 105 ILE A O 1
ATOM 868 N N . ILE A 1 106 ? 11.383 3.196 -1.212 1.00 57.28 106 ILE A N 1
ATOM 869 C CA . ILE A 1 106 ? 12.589 3.946 -0.800 1.00 57.28 106 ILE A CA 1
ATOM 870 C C . ILE A 1 106 ? 13.881 3.167 -1.062 1.00 57.28 106 ILE A C 1
ATOM 872 O O . ILE A 1 106 ? 14.885 3.775 -1.417 1.00 57.28 106 ILE A O 1
ATOM 876 N N . VAL A 1 107 ? 13.892 1.840 -0.917 1.00 53.41 107 VAL A N 1
ATOM 877 C CA . VAL A 1 107 ? 15.062 1.021 -1.277 1.00 53.41 107 VAL A CA 1
ATOM 878 C C . VAL A 1 107 ? 15.396 1.203 -2.758 1.00 53.41 107 VAL A C 1
ATOM 880 O O . VAL A 1 107 ? 16.567 1.254 -3.096 1.00 53.41 107 VAL A O 1
ATOM 883 N N . ALA A 1 108 ? 14.397 1.439 -3.610 1.00 47.66 108 ALA A N 1
ATOM 884 C CA . ALA A 1 108 ? 14.588 1.820 -5.008 1.00 47.66 108 ALA A CA 1
ATOM 885 C C . ALA A 1 108 ? 15.029 3.292 -5.228 1.00 47.66 108 ALA A C 1
ATOM 887 O O . ALA A 1 108 ? 15.166 3.723 -6.367 1.00 47.66 108 ALA A O 1
ATOM 888 N N . HIS A 1 109 ? 15.213 4.082 -4.164 1.00 43.41 109 HIS A N 1
ATOM 889 C CA . HIS A 1 109 ? 15.621 5.497 -4.189 1.00 43.41 109 HIS A CA 1
ATOM 890 C C . HIS A 1 109 ? 17.033 5.729 -3.611 1.00 43.41 109 HIS A C 1
ATOM 892 O O . HIS A 1 109 ? 17.548 6.841 -3.689 1.00 43.41 109 HIS A O 1
ATOM 898 N N . ALA A 1 110 ? 17.644 4.722 -2.974 1.00 37.44 110 ALA A N 1
ATOM 899 C CA . ALA A 1 110 ? 18.868 4.876 -2.181 1.00 37.44 110 ALA A CA 1
ATOM 900 C C . ALA A 1 110 ? 20.090 4.122 -2.741 1.00 37.44 110 ALA A C 1
ATOM 902 O O . ALA A 1 110 ? 21.096 3.996 -2.039 1.00 37.44 110 ALA A O 1
ATOM 903 N N . SER A 1 111 ? 20.041 3.597 -3.967 1.00 40.78 111 SER A N 1
ATOM 904 C CA . SER A 1 111 ? 21.221 3.059 -4.675 1.00 40.78 111 SER A CA 1
ATOM 905 C C . SER A 1 111 ? 21.251 3.505 -6.130 1.00 40.78 111 SER A C 1
ATOM 907 O O . SER A 1 111 ? 22.337 3.342 -6.728 1.00 40.78 111 SER A O 1
#

pLDDT: mean 84.72, std 17.57, range [37.19, 98.06]

Foldseek 3Di:
DDDPPPPPPPLAWKKKWFAAPVRHTPDIDTGSADDLVRLVRGQWMAINVRDTLAHVVVLVVLVVVLVVLVVVLVVDDPVPVVSNVVSVVVNVVSVVVNVVNVVSSVVNVPD

Radius of gyration: 20.18 Å; Cα contacts (8 Å, |Δi|>4): 127; chains: 1; bounding box: 62×36×49 Å

Solvent-accessible surface area (backbone atoms only — not comparable to full-atom values): 6414 Å² total; per-residue (Å²): 140,83,84,80,84,70,79,75,78,68,80,64,68,36,44,29,43,29,18,34,86,88,66,48,79,74,53,72,42,75,30,88,54,54,51,52,75,57,53,74,69,30,33,33,29,28,39,72,87,66,46,77,46,36,51,52,65,63,48,51,53,48,52,54,50,46,54,49,46,55,54,51,51,74,69,52,59,81,89,47,51,70,60,48,53,52,46,51,53,53,44,52,56,49,48,55,50,47,51,51,55,49,45,46,48,45,64,37,70,75,123